Protein AF-A0A7L6AX63-F1 (afdb_monomer_lite)

Organism: NCBI:txid2799669

Radius of gyration: 21.29 Å; chains: 1; bounding box: 54×53×40 Å

pLDDT: mean 81.58, std 18.65, range [36.78, 98.56]

Foldseek 3Di:
DVVVVVVVVVVVVVVVPPPDDDDQPVVVLVVLLPPCPPDDPLLSQLLSLLLLCLLVVLPNPNGHRRDDPVSCPPPSSVNSNPVNNVVNNVVSNVVVVVVVVVVVPDDPPDPPPDPPPDPDD

Sequence (121 aa):
MARKNLFACMTAAALLTAGCASLPPEERLNREMAGVNGKPPQFVNGYRDGCQSGLSAAGDRSFAYAKDLSKANTPDYKLGWEDGFRVCQSREAQRNNDRNSYDGYAYPWLPRTGVSIGVTL

Structure (mmCIF, N/CA/C/O backbone):
data_AF-A0A7L6AX63-F1
#
_entry.id   AF-A0A7L6AX63-F1
#
loop_
_atom_site.group_PDB
_atom_site.id
_atom_site.type_symbol
_atom_site.label_atom_id
_atom_site.label_alt_id
_atom_site.label_comp_id
_atom_site.label_asym_id
_atom_site.label_entity_id
_atom_site.label_seq_id
_atom_site.pdbx_PDB_ins_code
_atom_site.Cartn_x
_atom_site.Cartn_y
_atom_site.Cartn_z
_atom_site.occupancy
_atom_site.B_iso_or_equiv
_atom_site.auth_seq_id
_atom_site.auth_comp_id
_atom_site.auth_asym_id
_atom_site.auth_atom_id
_atom_site.pdbx_PDB_model_num
ATOM 1 N N . MET A 1 1 ? 35.341 -44.616 6.080 1.00 52.00 1 MET A N 1
ATOM 2 C CA . MET A 1 1 ? 35.273 -43.300 6.761 1.00 52.00 1 MET A CA 1
ATOM 3 C C . MET A 1 1 ? 34.985 -42.128 5.811 1.00 52.00 1 MET A C 1
ATOM 5 O O . MET A 1 1 ? 34.247 -41.240 6.202 1.00 52.00 1 MET A O 1
ATOM 9 N N . ALA A 1 2 ? 35.453 -42.145 4.553 1.00 56.03 2 ALA A N 1
ATOM 10 C CA . ALA A 1 2 ? 35.280 -41.037 3.596 1.00 56.03 2 ALA A CA 1
ATOM 11 C C . ALA A 1 2 ? 33.823 -40.688 3.200 1.00 56.03 2 ALA A C 1
ATOM 13 O O . ALA A 1 2 ? 33.506 -39.520 3.013 1.00 56.03 2 ALA A O 1
ATOM 14 N N . ARG A 1 3 ? 32.908 -41.670 3.124 1.00 56.88 3 ARG A N 1
ATOM 15 C CA . ARG A 1 3 ? 31.503 -41.431 2.724 1.00 56.88 3 ARG A CA 1
ATOM 16 C C . ARG A 1 3 ? 30.711 -40.570 3.720 1.00 56.88 3 ARG A C 1
ATOM 18 O O . ARG A 1 3 ? 29.899 -39.766 3.288 1.00 56.88 3 ARG A O 1
ATOM 25 N N . LYS A 1 4 ? 30.970 -40.688 5.032 1.00 55.22 4 LYS A N 1
ATOM 26 C CA . LYS A 1 4 ? 30.302 -39.870 6.070 1.00 55.22 4 LYS A CA 1
ATOM 27 C C . LYS A 1 4 ? 30.718 -38.395 6.002 1.00 55.22 4 LYS A C 1
ATOM 29 O O . LYS A 1 4 ? 29.879 -37.521 6.179 1.00 55.22 4 LYS A O 1
ATOM 34 N N . ASN A 1 5 ? 31.981 -38.130 5.670 1.00 54.75 5 ASN A N 1
ATOM 35 C CA . ASN A 1 5 ? 32.512 -36.769 5.539 1.00 54.75 5 ASN A CA 1
ATOM 36 C C . ASN A 1 5 ? 31.984 -36.069 4.273 1.00 54.75 5 ASN A C 1
ATOM 38 O O . ASN A 1 5 ? 31.818 -34.855 4.256 1.00 54.75 5 ASN A O 1
ATOM 42 N N . LEU A 1 6 ? 31.662 -36.849 3.236 1.00 56.66 6 LEU A N 1
ATOM 43 C CA . LEU A 1 6 ? 31.090 -36.360 1.980 1.00 56.66 6 LEU A CA 1
ATOM 44 C C . LEU A 1 6 ? 29.644 -35.861 2.154 1.00 56.66 6 LEU A C 1
ATOM 46 O O . LEU A 1 6 ? 29.303 -34.794 1.649 1.00 56.66 6 LEU A O 1
ATOM 50 N N . PHE A 1 7 ? 28.822 -36.574 2.936 1.00 59.72 7 PHE A N 1
ATOM 51 C CA . PHE A 1 7 ? 27.465 -36.123 3.280 1.00 59.72 7 PHE A CA 1
ATOM 52 C C . PHE A 1 7 ? 27.472 -34.874 4.170 1.00 59.72 7 PHE A C 1
ATOM 54 O O . PHE A 1 7 ? 26.685 -33.965 3.926 1.00 59.72 7 PHE A O 1
ATOM 61 N N . ALA A 1 8 ? 28.391 -34.789 5.139 1.00 63.50 8 ALA A N 1
ATOM 62 C CA . ALA A 1 8 ? 28.520 -33.621 6.014 1.00 63.50 8 ALA A CA 1
ATOM 63 C C . ALA A 1 8 ? 28.888 -32.338 5.239 1.00 63.50 8 ALA A C 1
ATOM 65 O O . ALA A 1 8 ? 28.316 -31.277 5.492 1.00 63.50 8 ALA A O 1
ATOM 66 N N . CYS A 1 9 ? 29.784 -32.437 4.248 1.00 59.28 9 CYS A N 1
ATOM 67 C CA . CYS A 1 9 ? 30.116 -31.315 3.365 1.00 59.28 9 CYS A CA 1
ATOM 68 C C . CYS A 1 9 ? 28.944 -30.900 2.466 1.00 59.28 9 CYS A C 1
ATOM 70 O O . CYS A 1 9 ? 28.711 -29.706 2.301 1.00 59.28 9 CYS A O 1
ATOM 72 N N . MET A 1 10 ? 28.181 -31.851 1.911 1.00 60.81 10 MET A N 1
ATOM 73 C CA . MET A 1 10 ? 27.006 -31.523 1.089 1.00 60.81 10 MET A CA 1
ATOM 74 C C . MET A 1 10 ? 25.908 -30.826 1.899 1.00 60.81 10 MET A C 1
ATOM 76 O O . MET A 1 10 ? 25.314 -29.865 1.413 1.00 60.81 10 MET A O 1
ATOM 80 N N . THR A 1 11 ? 25.671 -31.245 3.145 1.00 63.88 11 THR A N 1
ATOM 81 C CA . THR A 1 11 ? 24.708 -30.566 4.026 1.00 63.88 11 THR A CA 1
ATOM 82 C C . THR A 1 11 ? 25.189 -29.180 4.455 1.00 63.88 11 THR A C 1
ATOM 84 O O . THR A 1 11 ? 24.389 -28.251 4.499 1.00 63.88 11 THR A O 1
ATOM 87 N N . ALA A 1 12 ? 26.491 -29.005 4.709 1.00 65.69 12 ALA A N 1
ATOM 88 C CA . ALA A 1 12 ? 27.065 -27.699 5.038 1.00 65.69 12 ALA A CA 1
ATOM 89 C C . ALA A 1 12 ? 27.025 -26.725 3.845 1.00 65.69 12 ALA A C 1
ATOM 91 O O . ALA A 1 12 ? 26.745 -25.542 4.026 1.00 65.69 12 ALA A O 1
ATOM 92 N N . ALA A 1 13 ? 27.236 -27.220 2.622 1.00 63.72 13 ALA A N 1
ATOM 93 C CA . ALA A 1 13 ? 27.162 -26.415 1.405 1.00 63.72 13 ALA A CA 1
ATOM 94 C C . ALA A 1 13 ? 25.730 -25.936 1.088 1.00 63.72 13 ALA A C 1
ATOM 96 O O . ALA A 1 13 ? 25.557 -24.809 0.634 1.00 63.72 13 ALA A O 1
ATOM 97 N N . ALA A 1 14 ? 24.703 -26.745 1.376 1.00 64.56 14 ALA A N 1
ATOM 98 C CA . ALA A 1 14 ? 23.300 -26.389 1.128 1.00 64.56 14 ALA A CA 1
ATOM 99 C C . ALA A 1 14 ? 22.765 -25.275 2.055 1.00 64.56 14 ALA A C 1
ATOM 101 O O . ALA A 1 14 ? 21.870 -24.523 1.675 1.00 64.56 14 ALA A O 1
ATOM 102 N N . LEU A 1 15 ? 23.323 -25.135 3.262 1.00 65.25 15 LEU A N 1
ATOM 103 C CA . LEU A 1 15 ? 22.954 -24.073 4.209 1.00 65.25 15 LEU A CA 1
ATOM 104 C C . LEU A 1 15 ? 23.516 -22.697 3.812 1.00 65.25 15 LEU A C 1
ATOM 106 O O . LEU A 1 15 ? 22.962 -21.672 4.202 1.00 65.25 15 LEU A O 1
ATOM 110 N N . LEU A 1 16 ? 24.580 -22.660 3.005 1.00 64.38 16 LEU A N 1
ATOM 111 C CA . LEU A 1 16 ? 25.241 -21.419 2.587 1.00 64.38 16 LEU A CA 1
ATOM 112 C C . LEU A 1 16 ? 24.538 -20.714 1.412 1.00 64.38 16 LEU A C 1
ATOM 114 O O . LEU A 1 16 ? 24.839 -19.557 1.135 1.00 64.38 16 LEU A O 1
ATOM 118 N N . THR A 1 17 ? 23.574 -21.357 0.743 1.00 66.25 17 THR A N 1
ATOM 119 C CA . THR A 1 17 ? 22.870 -20.781 -0.421 1.00 66.25 17 THR A CA 1
ATOM 120 C C . THR A 1 17 ? 21.551 -20.073 -0.091 1.00 66.25 17 THR A C 1
ATOM 122 O O . THR A 1 17 ? 20.892 -19.570 -0.995 1.00 66.25 17 THR A O 1
ATOM 125 N N . ALA A 1 18 ? 21.148 -19.974 1.181 1.00 64.94 18 ALA A N 1
ATOM 126 C CA . ALA A 1 18 ? 19.879 -19.340 1.575 1.00 64.94 18 ALA A CA 1
ATOM 127 C C . ALA A 1 18 ? 19.904 -17.787 1.607 1.00 64.94 18 ALA A C 1
ATOM 129 O O . ALA A 1 18 ? 18.942 -17.162 2.045 1.00 64.94 18 ALA A O 1
ATOM 130 N N . GLY A 1 19 ? 20.989 -17.143 1.162 1.00 58.34 19 GLY A N 1
ATOM 131 C CA . GLY A 1 19 ? 21.259 -15.719 1.420 1.00 58.34 19 GLY A CA 1
ATOM 132 C C . GLY A 1 19 ? 20.665 -14.679 0.457 1.00 58.34 19 GLY A C 1
ATOM 133 O O . GLY A 1 19 ? 20.855 -13.490 0.697 1.00 58.34 19 GLY A O 1
ATOM 134 N N . CYS A 1 20 ? 19.963 -15.061 -0.616 1.00 64.56 20 CYS A N 1
ATOM 135 C CA . CYS A 1 20 ? 19.506 -14.111 -1.651 1.00 64.56 20 CYS A CA 1
ATOM 136 C C . CYS A 1 20 ? 18.001 -14.185 -1.962 1.00 64.56 20 CYS A C 1
ATOM 138 O O . CYS A 1 20 ? 17.605 -14.081 -3.121 1.00 64.56 20 CYS A O 1
ATOM 140 N N . ALA A 1 21 ? 17.138 -14.374 -0.961 1.00 62.59 21 ALA A N 1
ATOM 141 C CA . ALA A 1 21 ? 15.694 -14.339 -1.192 1.00 62.59 21 ALA A CA 1
ATOM 142 C C . ALA A 1 21 ? 15.158 -12.897 -1.127 1.00 62.59 21 ALA A C 1
ATOM 144 O O . ALA A 1 21 ? 15.203 -12.247 -0.083 1.00 62.59 21 ALA A O 1
ATOM 145 N N . SER A 1 22 ? 14.620 -12.399 -2.242 1.00 66.94 22 SER A N 1
ATOM 146 C CA . SER A 1 22 ? 13.718 -11.243 -2.252 1.00 66.94 22 SER A CA 1
ATOM 147 C C . SER A 1 22 ? 12.517 -11.527 -1.343 1.00 66.94 22 SER A C 1
ATOM 149 O O . SER A 1 22 ? 11.889 -12.578 -1.481 1.00 66.94 22 SER A O 1
ATOM 151 N N . LEU A 1 23 ? 12.193 -10.612 -0.421 1.00 79.00 23 LEU A N 1
ATOM 152 C CA . LEU A 1 23 ? 11.036 -10.776 0.465 1.00 79.00 23 LEU A CA 1
ATOM 153 C C . LEU A 1 23 ? 9.743 -10.836 -0.364 1.00 79.00 23 LEU A C 1
ATOM 155 O O . LEU A 1 23 ? 9.573 -10.003 -1.261 1.00 79.00 23 LEU A O 1
ATOM 159 N N . PRO A 1 24 ? 8.827 -11.778 -0.077 1.00 87.50 24 PRO A N 1
ATOM 160 C CA . PRO A 1 24 ? 7.551 -11.832 -0.771 1.00 87.50 24 PRO A CA 1
ATOM 161 C C . PRO A 1 24 ? 6.739 -10.548 -0.506 1.00 87.50 24 PRO A C 1
ATOM 163 O O . PRO A 1 24 ? 6.900 -9.923 0.549 1.00 87.50 24 PRO A O 1
ATOM 166 N N . PRO A 1 25 ? 5.840 -10.152 -1.428 1.00 89.00 25 PRO A N 1
ATOM 167 C CA . PRO A 1 2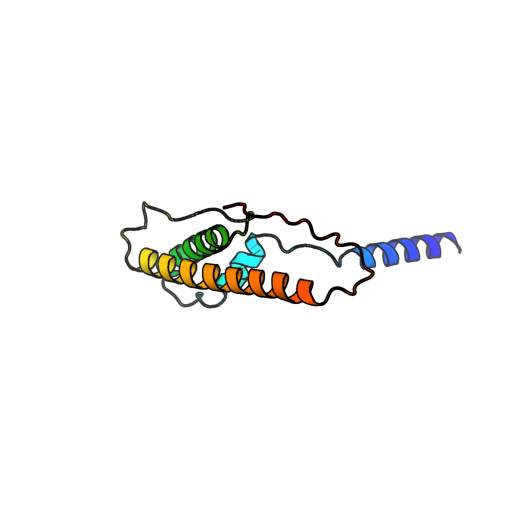5 ? 5.075 -8.905 -1.312 1.00 89.00 25 PRO A CA 1
ATOM 168 C C . PRO A 1 25 ? 4.271 -8.802 -0.009 1.00 89.00 25 PRO A C 1
ATOM 170 O O . PRO A 1 25 ? 4.189 -7.736 0.598 1.00 89.00 25 PRO A O 1
ATOM 173 N N . GLU A 1 26 ? 3.728 -9.919 0.468 1.00 90.81 26 GLU A N 1
ATOM 174 C CA . GLU A 1 26 ? 2.955 -9.975 1.711 1.00 90.81 26 GLU A CA 1
ATOM 175 C C . GLU A 1 26 ? 3.787 -9.594 2.944 1.00 90.81 26 GLU A C 1
ATOM 177 O O . GLU A 1 26 ? 3.367 -8.762 3.745 1.00 90.81 26 GLU A O 1
ATOM 182 N N . GLU A 1 27 ? 5.007 -10.117 3.062 1.00 91.69 27 GLU A N 1
ATOM 183 C CA . GLU A 1 27 ? 5.898 -9.817 4.190 1.00 91.69 27 GLU A CA 1
ATOM 184 C C . GLU A 1 27 ? 6.297 -8.336 4.211 1.00 91.69 27 GLU A C 1
ATOM 186 O O . GLU A 1 27 ? 6.382 -7.689 5.259 1.00 91.69 27 GLU A O 1
ATOM 191 N N . ARG A 1 28 ? 6.501 -7.763 3.021 1.00 91.69 28 ARG A N 1
ATOM 192 C CA . ARG A 1 28 ? 6.760 -6.332 2.869 1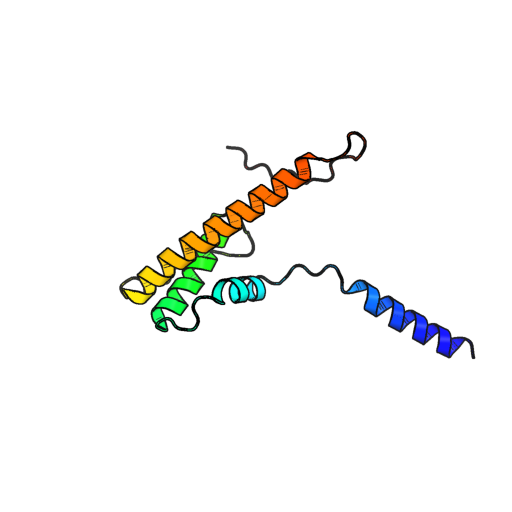.00 91.69 28 ARG A CA 1
ATOM 193 C C . ARG A 1 28 ? 5.557 -5.501 3.312 1.00 91.69 28 ARG A C 1
ATOM 195 O O . ARG A 1 28 ? 5.746 -4.523 4.032 1.00 91.69 28 ARG A O 1
ATOM 202 N N . LEU A 1 29 ? 4.344 -5.900 2.935 1.00 93.50 29 LEU A N 1
ATOM 203 C CA . LEU A 1 29 ? 3.122 -5.227 3.367 1.00 93.50 29 LEU A CA 1
ATOM 204 C C . LEU A 1 29 ? 2.962 -5.304 4.891 1.00 93.50 29 LEU A C 1
ATOM 206 O O . LEU A 1 29 ? 2.748 -4.275 5.524 1.00 93.50 29 LEU A O 1
ATOM 210 N N . ASN A 1 30 ? 3.173 -6.476 5.496 1.00 94.00 30 ASN A N 1
ATOM 211 C CA . ASN A 1 30 ? 3.109 -6.673 6.949 1.00 94.00 30 ASN A CA 1
ATOM 212 C C . ASN A 1 30 ? 4.044 -5.727 7.714 1.00 94.00 30 ASN A C 1
ATOM 214 O O . ASN A 1 30 ? 3.671 -5.180 8.753 1.00 94.00 30 ASN A O 1
ATOM 218 N N . ARG A 1 31 ? 5.241 -5.464 7.178 1.00 92.94 31 ARG A N 1
ATOM 219 C CA . ARG A 1 31 ? 6.171 -4.489 7.761 1.00 92.94 31 ARG A CA 1
ATOM 220 C C . ARG A 1 31 ? 5.617 -3.065 7.735 1.00 92.94 31 ARG A C 1
ATOM 222 O O . ARG A 1 31 ? 5.753 -2.344 8.721 1.00 92.94 31 ARG A O 1
ATOM 229 N N . GLU A 1 32 ? 4.998 -2.652 6.632 1.00 93.88 32 GLU A N 1
ATOM 230 C CA . GLU A 1 32 ? 4.387 -1.321 6.521 1.00 93.88 32 GLU A CA 1
ATOM 231 C C . GLU A 1 32 ? 3.176 -1.175 7.471 1.00 93.88 32 GLU A C 1
ATOM 233 O O . GLU A 1 32 ? 2.896 -0.078 7.953 1.00 93.88 32 GLU A O 1
ATOM 238 N N . MET A 1 33 ? 2.524 -2.286 7.841 1.00 94.62 33 MET A N 1
ATOM 239 C CA . MET A 1 33 ? 1.408 -2.321 8.800 1.00 94.62 33 MET A CA 1
ATOM 240 C C . MET A 1 33 ? 1.822 -2.188 10.277 1.00 94.62 33 MET A C 1
ATOM 242 O O . MET A 1 33 ? 0.965 -1.948 11.130 1.00 94.62 33 MET A O 1
ATOM 246 N N . ALA A 1 34 ? 3.110 -2.306 10.620 1.00 91.44 34 ALA A N 1
ATOM 247 C CA . ALA A 1 34 ? 3.565 -2.382 12.016 1.00 91.44 34 ALA A CA 1
ATOM 248 C C . ALA A 1 34 ? 3.138 -1.184 12.899 1.00 91.44 34 ALA A C 1
ATOM 250 O O . ALA A 1 34 ? 3.039 -1.316 14.117 1.00 91.44 34 ALA A O 1
ATOM 251 N N . GLY A 1 35 ? 2.853 -0.022 12.300 1.00 88.31 35 GLY A N 1
ATOM 252 C CA . GLY A 1 35 ? 2.453 1.201 13.006 1.00 88.31 35 GLY A CA 1
ATOM 253 C C . GLY A 1 35 ? 0.945 1.414 13.189 1.00 88.31 35 GLY A C 1
ATOM 254 O O . GLY A 1 35 ? 0.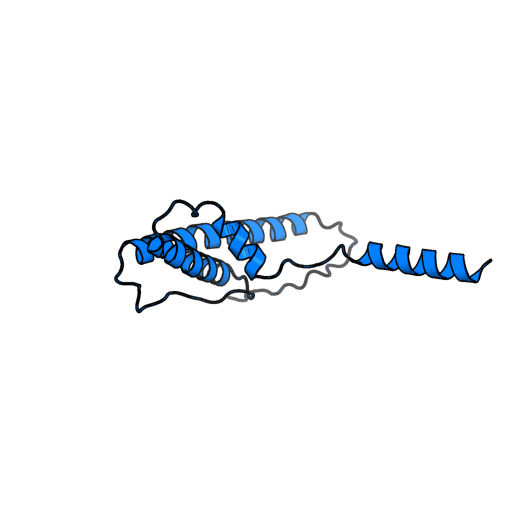559 2.438 13.752 1.00 88.31 35 GLY A O 1
ATOM 255 N N . VAL A 1 36 ? 0.081 0.510 12.708 1.00 93.81 36 VAL A N 1
ATOM 256 C CA . VAL A 1 36 ? -1.381 0.745 12.682 1.00 93.81 36 VAL A CA 1
ATOM 257 C C . VAL A 1 36 ? -2.210 -0.225 13.526 1.00 93.81 36 VAL A C 1
ATOM 259 O O . VAL A 1 36 ? -3.427 -0.088 13.581 1.00 93.81 36 VAL A O 1
ATOM 262 N N . ASN A 1 37 ? -1.576 -1.140 14.261 1.00 85.31 37 ASN A N 1
ATOM 263 C CA . ASN A 1 37 ? -2.253 -2.200 15.024 1.00 85.31 37 ASN A CA 1
ATOM 264 C C . ASN A 1 37 ? -3.242 -1.714 16.110 1.00 85.31 37 ASN A C 1
ATOM 266 O O . ASN A 1 37 ? -4.115 -2.472 16.513 1.00 85.31 37 ASN A O 1
ATOM 270 N N . GLY A 1 38 ? -3.130 -0.468 16.587 1.00 90.88 38 GLY A N 1
ATOM 271 C CA . GLY A 1 38 ? -4.042 0.122 17.585 1.00 90.88 38 GLY A CA 1
ATOM 272 C C . GLY A 1 38 ? -5.183 0.969 17.006 1.00 90.88 38 GLY A C 1
ATOM 273 O O . GLY A 1 38 ? -5.893 1.635 17.756 1.00 90.88 38 GLY A O 1
ATOM 274 N N . LYS A 1 39 ? -5.326 1.021 15.678 1.00 95.31 39 LYS A N 1
ATOM 275 C CA . LYS A 1 39 ? -6.362 1.804 14.988 1.00 95.31 39 LYS A CA 1
ATOM 276 C C . LYS A 1 39 ? -7.685 1.018 14.905 1.00 95.31 39 LYS A C 1
ATOM 278 O O . LYS A 1 39 ? -7.669 -0.209 15.004 1.00 95.31 39 LYS A O 1
ATOM 283 N N . PRO A 1 40 ? -8.828 1.685 14.645 1.00 96.94 40 PRO A N 1
ATOM 284 C CA . PRO A 1 40 ? -10.083 1.000 14.341 1.00 96.94 40 PRO A CA 1
ATOM 285 C C . PRO A 1 40 ? -9.930 -0.013 13.188 1.00 96.94 40 PRO A C 1
ATOM 287 O O . PRO A 1 40 ? -9.212 0.279 12.228 1.00 96.94 40 PRO A O 1
ATOM 290 N N . PRO A 1 41 ? -10.636 -1.162 13.197 1.00 95.88 41 PRO A N 1
ATOM 291 C CA . PRO A 1 41 ? -10.470 -2.200 12.172 1.00 95.88 41 PRO A CA 1
ATOM 292 C C . PRO A 1 41 ? -10.686 -1.703 10.738 1.00 95.88 41 PRO A C 1
ATOM 294 O O . PRO A 1 41 ? -9.976 -2.107 9.819 1.00 95.88 41 PRO A O 1
ATOM 297 N N . GLN A 1 42 ? -11.637 -0.784 10.537 1.00 96.75 42 GLN A N 1
ATOM 298 C CA . GLN A 1 42 ? -11.892 -0.199 9.219 1.00 96.75 42 GLN A CA 1
ATOM 299 C C . GLN A 1 42 ? -10.737 0.688 8.749 1.00 96.75 42 GLN A C 1
ATOM 301 O O . GLN A 1 42 ? -10.378 0.634 7.575 1.00 96.75 42 GLN A O 1
ATOM 306 N N . PHE A 1 43 ? -10.102 1.427 9.664 1.00 98.00 43 PHE A N 1
ATOM 307 C CA . PHE A 1 43 ? -8.885 2.176 9.366 1.00 98.00 43 PHE A CA 1
ATOM 308 C C . PHE A 1 43 ? -7.747 1.236 8.976 1.00 98.00 43 PHE A C 1
ATOM 310 O O . PHE A 1 43 ? -7.066 1.498 7.994 1.00 98.00 43 PHE A O 1
ATOM 317 N N . VAL A 1 44 ? -7.545 0.134 9.708 1.00 97.88 44 VAL A N 1
ATOM 318 C CA . VAL A 1 44 ? -6.484 -0.843 9.401 1.00 97.88 44 VAL A CA 1
ATOM 319 C C . VAL A 1 44 ? -6.690 -1.454 8.014 1.00 97.88 44 VAL A C 1
ATOM 321 O O . VAL A 1 44 ? -5.747 -1.515 7.226 1.00 97.88 44 VAL A O 1
ATOM 324 N N . ASN A 1 45 ? -7.926 -1.838 7.682 1.00 97.06 45 ASN A N 1
ATOM 325 C CA . ASN A 1 45 ? -8.274 -2.349 6.355 1.00 97.06 45 ASN A CA 1
ATOM 326 C C . ASN A 1 45 ? -8.014 -1.305 5.263 1.00 97.06 45 ASN A C 1
ATOM 328 O O . ASN A 1 45 ? -7.355 -1.608 4.271 1.00 97.06 45 ASN A O 1
ATOM 332 N N . GLY A 1 46 ? -8.473 -0.068 5.479 1.00 98.00 46 GLY A N 1
ATOM 333 C CA . GLY A 1 46 ? -8.210 1.049 4.577 1.00 98.00 46 GLY A CA 1
ATOM 334 C C . GLY A 1 46 ? -6.718 1.269 4.374 1.00 98.00 46 GLY A C 1
ATOM 335 O O . GLY A 1 46 ? -6.255 1.311 3.242 1.00 98.00 46 GLY A O 1
ATOM 336 N N . TYR A 1 47 ? -5.950 1.328 5.460 1.00 98.44 47 TYR A N 1
ATOM 337 C CA . TYR A 1 47 ? -4.506 1.547 5.437 1.00 98.44 47 TYR A CA 1
ATOM 338 C C . TYR A 1 47 ? -3.762 0.469 4.661 1.00 98.44 47 TYR A C 1
ATOM 340 O O . TYR A 1 47 ? -2.894 0.797 3.856 1.00 98.44 47 TYR A O 1
ATOM 348 N N . ARG A 1 48 ? -4.127 -0.802 4.843 1.00 97.81 48 ARG A N 1
ATOM 349 C CA . ARG A 1 48 ? -3.539 -1.915 4.093 1.00 97.81 48 ARG A CA 1
ATOM 350 C C . ARG A 1 48 ? -3.768 -1.765 2.588 1.00 97.81 48 ARG A C 1
ATOM 352 O O . ARG A 1 48 ? -2.816 -1.804 1.810 1.00 97.81 48 ARG A O 1
ATOM 359 N N . ASP A 1 49 ? -5.018 -1.545 2.191 1.00 98.25 49 ASP 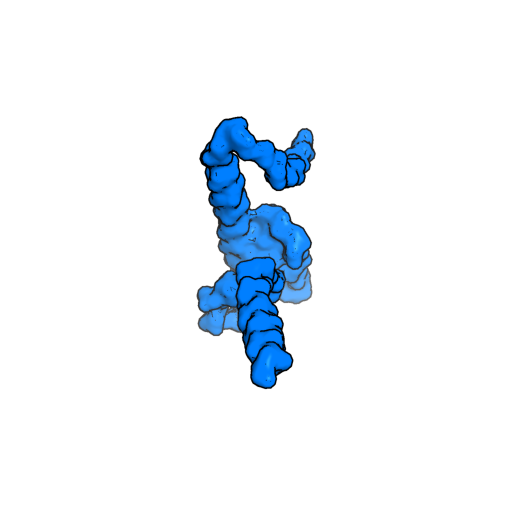A N 1
ATOM 360 C CA . ASP A 1 49 ? -5.420 -1.396 0.789 1.00 98.25 49 ASP A CA 1
ATOM 361 C C . ASP A 1 49 ? -4.807 -0.126 0.156 1.00 98.25 49 ASP A C 1
ATOM 363 O O . ASP A 1 49 ? -4.381 -0.110 -1.006 1.00 98.25 49 ASP A O 1
ATOM 367 N N . GLY A 1 50 ? -4.720 0.947 0.944 1.00 98.25 50 GLY A N 1
ATOM 368 C CA . GLY A 1 50 ? -4.068 2.202 0.590 1.00 98.25 50 GLY A CA 1
ATOM 369 C C . GLY A 1 50 ? -2.576 2.015 0.372 1.00 98.25 50 GLY A C 1
ATOM 370 O O . GLY A 1 50 ? -2.059 2.405 -0.671 1.00 98.25 50 GLY A O 1
ATOM 371 N N . CYS A 1 51 ? -1.891 1.352 1.304 1.00 98.12 51 CYS A N 1
ATOM 372 C CA . CYS A 1 51 ? -0.463 1.078 1.213 1.00 98.12 51 CYS A CA 1
ATOM 373 C C . CYS A 1 51 ? -0.130 0.273 -0.043 1.00 98.12 51 CYS A C 1
ATOM 375 O O . CYS A 1 51 ? 0.722 0.690 -0.824 1.00 98.12 51 CYS A O 1
ATOM 377 N N . GLN A 1 52 ? -0.865 -0.812 -0.305 1.00 97.94 52 GLN A N 1
ATOM 378 C CA . GLN A 1 52 ? -0.716 -1.596 -1.530 1.00 97.94 52 GLN A CA 1
ATOM 379 C C . GLN A 1 52 ? -0.863 -0.729 -2.796 1.00 97.94 52 GLN A C 1
ATOM 381 O O . GLN A 1 52 ? -0.049 -0.808 -3.719 1.00 97.94 52 GLN A O 1
ATOM 386 N N . SER A 1 53 ? -1.868 0.149 -2.811 1.00 98.19 53 SER A N 1
ATOM 387 C CA . SER A 1 53 ? 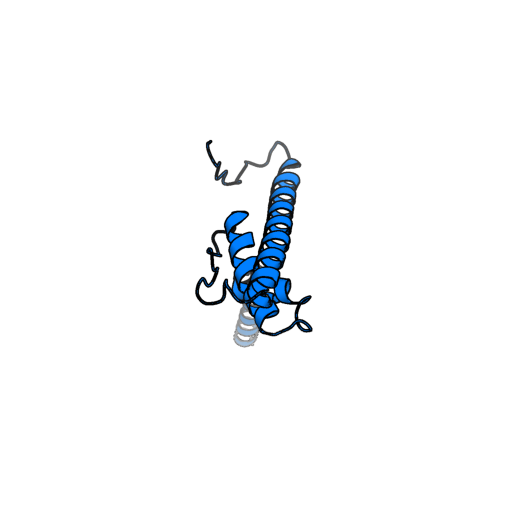-2.109 1.080 -3.917 1.00 98.19 53 SER A CA 1
ATOM 388 C C . SER A 1 53 ? -0.974 2.104 -4.072 1.00 98.19 53 SER A C 1
ATOM 390 O O . SER A 1 53 ? -0.562 2.396 -5.192 1.00 98.19 53 SER A O 1
ATOM 392 N N . GLY A 1 54 ? -0.438 2.622 -2.964 1.00 98.06 54 GLY A N 1
ATOM 393 C CA . GLY A 1 54 ? 0.679 3.569 -2.954 1.00 98.06 54 GLY A CA 1
ATOM 394 C C . GLY A 1 54 ? 1.990 2.947 -3.435 1.00 98.06 54 GLY A C 1
ATOM 395 O O . GLY A 1 54 ? 2.727 3.574 -4.190 1.00 98.06 54 GLY A O 1
ATOM 396 N N . LEU A 1 55 ? 2.253 1.690 -3.062 1.00 97.38 55 LEU A N 1
ATOM 397 C CA . LEU A 1 55 ? 3.399 0.914 -3.546 1.00 97.38 55 LEU A CA 1
ATOM 398 C C . LEU A 1 55 ? 3.348 0.719 -5.063 1.00 97.38 55 LEU A C 1
ATOM 400 O O . LEU A 1 55 ? 4.336 0.974 -5.750 1.00 97.38 55 LEU A O 1
ATOM 404 N N . SER A 1 56 ? 2.178 0.336 -5.577 1.00 97.44 56 SER A N 1
ATOM 405 C CA . SER A 1 56 ? 1.933 0.209 -7.015 1.00 97.44 56 SER A CA 1
ATOM 406 C C . SER A 1 56 ? 2.140 1.546 -7.739 1.00 97.44 56 SER A C 1
ATOM 408 O O . SER A 1 56 ? 2.863 1.618 -8.731 1.00 97.44 56 SER A O 1
ATOM 410 N N . ALA A 1 57 ? 1.596 2.639 -7.189 1.00 97.62 57 ALA A N 1
ATOM 411 C CA . ALA A 1 57 ? 1.732 3.986 -7.749 1.00 97.62 57 ALA A CA 1
ATOM 412 C C . ALA A 1 57 ? 3.176 4.521 -7.744 1.00 97.62 57 ALA A C 1
ATOM 414 O O . ALA A 1 57 ? 3.511 5.379 -8.556 1.00 97.62 57 ALA A O 1
ATOM 415 N N . ALA A 1 58 ? 4.031 4.029 -6.845 1.00 96.44 58 ALA A N 1
ATOM 416 C CA . ALA A 1 58 ? 5.458 4.347 -6.807 1.00 96.44 58 ALA A CA 1
ATOM 417 C C . ALA A 1 58 ? 6.315 3.453 -7.727 1.00 96.44 58 ALA A C 1
ATOM 419 O O . ALA A 1 58 ? 7.534 3.619 -7.773 1.00 96.44 58 ALA A O 1
ATOM 420 N N . GLY A 1 59 ? 5.698 2.524 -8.466 1.00 93.88 59 GLY A N 1
ATOM 421 C CA . GLY A 1 59 ? 6.359 1.692 -9.472 1.00 93.88 59 GLY A CA 1
ATOM 422 C C . GLY A 1 59 ? 6.721 0.274 -9.021 1.00 93.88 59 GLY A C 1
ATOM 423 O O . GLY A 1 59 ? 7.352 -0.449 -9.794 1.00 93.88 59 GLY A O 1
ATOM 424 N N . ASP A 1 60 ? 6.321 -0.162 -7.819 1.00 94.06 60 ASP A N 1
ATOM 425 C CA . ASP A 1 60 ? 6.507 -1.558 -7.411 1.00 94.06 60 ASP A CA 1
ATOM 426 C C . ASP A 1 60 ? 5.483 -2.461 -8.114 1.00 94.06 60 ASP A C 1
ATOM 428 O O . ASP A 1 60 ? 4.298 -2.494 -7.775 1.00 94.06 60 ASP A O 1
ATOM 432 N N . ARG A 1 61 ? 5.966 -3.226 -9.097 1.00 93.12 61 ARG A N 1
ATOM 433 C CA . ARG A 1 61 ? 5.161 -4.129 -9.936 1.00 93.12 61 ARG A CA 1
ATOM 434 C C . ARG A 1 61 ? 4.588 -5.328 -9.183 1.00 93.12 61 ARG A C 1
ATOM 436 O O . ARG A 1 61 ? 3.741 -6.029 -9.726 1.00 93.12 61 ARG A O 1
ATOM 443 N N . SER A 1 62 ? 5.048 -5.576 -7.960 1.00 93.94 62 SER A N 1
ATOM 444 C CA . SER A 1 62 ? 4.569 -6.684 -7.129 1.00 93.94 62 SER A CA 1
ATOM 445 C C . SER A 1 62 ? 3.219 -6.385 -6.474 1.00 93.94 62 SER A C 1
ATOM 447 O O . SER A 1 62 ? 2.608 -7.281 -5.895 1.00 93.94 62 SER A O 1
ATOM 449 N N . PHE A 1 63 ? 2.755 -5.133 -6.551 1.00 95.88 63 PHE A N 1
ATOM 450 C CA . PHE A 1 63 ? 1.508 -4.669 -5.956 1.00 95.88 63 PHE A CA 1
ATOM 451 C C . PHE A 1 63 ? 0.604 -4.007 -7.000 1.00 95.88 63 PHE A C 1
ATOM 453 O O . PHE A 1 63 ? 1.061 -3.435 -7.990 1.00 95.88 63 PHE A O 1
ATOM 460 N N . ALA A 1 64 ? -0.702 -4.048 -6.742 1.00 96.38 64 ALA A N 1
ATOM 461 C CA . ALA A 1 64 ? -1.736 -3.470 -7.597 1.00 96.38 64 ALA A CA 1
ATOM 462 C C . ALA A 1 64 ? -2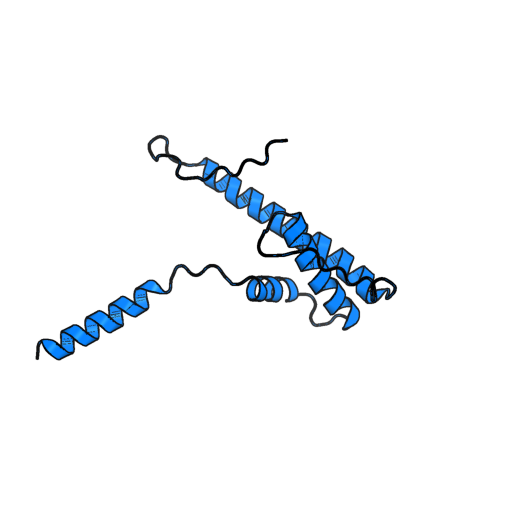.674 -2.562 -6.797 1.00 96.38 64 ALA A C 1
ATOM 464 O O . ALA A 1 64 ? -2.843 -2.748 -5.592 1.00 96.38 64 ALA A O 1
ATOM 465 N N . TYR A 1 65 ? -3.325 -1.615 -7.472 1.00 97.25 65 TYR A N 1
ATOM 466 C CA . TYR A 1 65 ? -4.369 -0.782 -6.874 1.00 97.25 65 TYR A CA 1
ATOM 467 C C . TYR A 1 65 ? -5.464 -1.631 -6.205 1.00 97.25 65 TYR A C 1
ATOM 469 O O . TYR A 1 65 ? -5.968 -2.576 -6.807 1.00 97.25 65 TYR A O 1
ATOM 477 N N . ALA A 1 66 ? -5.833 -1.286 -4.969 1.00 96.62 66 ALA A N 1
ATOM 478 C CA . ALA A 1 66 ? -6.642 -2.144 -4.099 1.00 96.62 66 ALA A CA 1
ATOM 479 C C . ALA A 1 66 ? -7.770 -1.412 -3.348 1.00 96.62 66 ALA A C 1
ATOM 481 O O . ALA A 1 66 ? -8.266 -1.921 -2.349 1.00 96.62 66 ALA A O 1
ATOM 482 N N . LYS A 1 67 ? -8.191 -0.215 -3.783 1.00 97.44 67 LYS A N 1
ATOM 483 C CA . LYS A 1 67 ? -9.268 0.520 -3.093 1.00 97.44 67 LYS A CA 1
ATOM 484 C C . LYS A 1 67 ? -10.611 -0.208 -3.204 1.00 97.44 67 LYS A C 1
ATOM 486 O O . LYS A 1 67 ? -11.138 -0.382 -4.300 1.00 97.44 67 LYS A O 1
ATOM 491 N N . ASP A 1 68 ? -11.203 -0.544 -2.064 1.00 96.69 68 ASP A N 1
ATOM 492 C CA . ASP A 1 68 ? -12.532 -1.137 -1.961 1.00 96.69 68 ASP A CA 1
ATOM 493 C C . ASP A 1 68 ? -13.608 -0.042 -2.004 1.00 96.69 68 ASP A C 1
ATOM 495 O O . ASP A 1 68 ? -13.838 0.695 -1.040 1.00 96.69 68 ASP A O 1
ATOM 499 N N . LEU A 1 69 ? -14.287 0.067 -3.147 1.00 95.56 69 LEU A N 1
ATOM 500 C CA . LEU A 1 69 ? -15.343 1.057 -3.359 1.00 95.56 69 LEU A CA 1
ATOM 501 C C . LEU A 1 69 ? -16.575 0.817 -2.478 1.00 95.56 69 LEU A C 1
ATOM 503 O O . LEU A 1 69 ? -17.270 1.777 -2.151 1.00 95.56 69 LEU A O 1
ATOM 507 N N . SER A 1 70 ? -16.828 -0.422 -2.043 1.00 95.12 70 SER A N 1
ATOM 508 C CA . SER A 1 70 ? -17.959 -0.722 -1.155 1.00 95.12 70 SER A CA 1
ATOM 509 C C . SER A 1 70 ? -17.767 -0.127 0.244 1.00 95.12 70 SER A C 1
ATOM 511 O O . SER A 1 70 ? -18.734 0.270 0.893 1.00 95.12 70 SER A O 1
ATOM 513 N N . LYS A 1 71 ? -16.507 0.006 0.681 1.00 92.75 71 LYS A N 1
ATOM 514 C CA . LYS A 1 71 ? -16.113 0.570 1.982 1.00 92.75 71 LYS A CA 1
ATOM 515 C C . LYS A 1 71 ? -15.672 2.030 1.897 1.00 92.75 71 LYS A C 1
ATOM 517 O O . LYS A 1 71 ? -15.472 2.665 2.928 1.00 92.75 71 LYS A O 1
ATOM 522 N N . ALA A 1 72 ? -15.563 2.597 0.694 1.00 89.81 72 ALA A N 1
ATOM 523 C CA . ALA A 1 72 ? -15.084 3.965 0.477 1.00 89.81 72 ALA A CA 1
ATOM 524 C C . ALA A 1 72 ? -15.940 5.049 1.162 1.00 89.81 72 ALA A C 1
ATOM 526 O O . ALA A 1 72 ? -15.439 6.140 1.429 1.00 89.81 72 ALA A O 1
ATOM 527 N N . ASN A 1 73 ? -17.202 4.743 1.477 1.00 93.12 73 ASN A N 1
ATOM 528 C CA . ASN A 1 73 ? -18.101 5.639 2.209 1.00 93.12 73 ASN A CA 1
ATOM 529 C C . ASN A 1 73 ? -17.901 5.595 3.733 1.00 93.12 73 ASN A C 1
ATOM 531 O O . ASN A 1 73 ? -18.426 6.450 4.442 1.00 93.12 73 ASN A O 1
ATOM 535 N N . THR A 1 74 ? -17.157 4.619 4.259 1.00 96.94 74 THR A N 1
ATOM 536 C CA . THR A 1 74 ? -16.838 4.542 5.685 1.00 96.94 74 THR A CA 1
ATOM 537 C C . THR A 1 74 ? -15.702 5.522 6.005 1.00 96.94 74 THR A C 1
ATOM 539 O O . THR A 1 74 ? -14.612 5.368 5.446 1.00 96.94 74 THR A O 1
ATOM 542 N N . PRO A 1 75 ? -15.900 6.499 6.914 1.00 97.56 75 PRO A N 1
ATOM 543 C CA . PRO A 1 75 ? -14.892 7.520 7.209 1.00 97.56 75 PRO A CA 1
ATOM 544 C C . PRO A 1 75 ? -13.535 6.937 7.615 1.00 97.56 75 PRO A C 1
ATOM 546 O O . PRO A 1 75 ? -12.507 7.344 7.078 1.00 97.56 75 PRO A O 1
ATOM 549 N N . ASP A 1 76 ? -13.539 5.928 8.490 1.00 97.62 76 ASP A N 1
ATOM 550 C CA . ASP A 1 76 ? -12.317 5.269 8.962 1.00 97.62 76 ASP A CA 1
ATOM 551 C C . ASP A 1 76 ? -11.564 4.560 7.835 1.00 97.62 76 ASP A C 1
ATOM 553 O O . ASP A 1 76 ? -10.344 4.679 7.744 1.00 97.62 76 ASP A O 1
ATOM 557 N N . TYR A 1 77 ? -12.282 3.852 6.955 1.00 98.25 77 TYR A N 1
ATOM 558 C CA . TYR A 1 77 ? -11.676 3.192 5.798 1.00 98.25 77 TYR A CA 1
ATOM 559 C C . TYR A 1 77 ? -11.052 4.217 4.855 1.00 98.25 77 TYR A C 1
ATOM 561 O O . TYR A 1 77 ? -9.903 4.061 4.450 1.00 98.25 77 TYR A O 1
ATOM 569 N N . LYS A 1 78 ? -11.790 5.285 4.532 1.00 98.19 78 LYS A N 1
ATOM 570 C CA . LYS A 1 78 ? -11.308 6.353 3.653 1.00 98.19 78 LYS A CA 1
ATOM 571 C C . LYS A 1 78 ? -10.039 7.000 4.210 1.00 98.19 78 LYS A C 1
ATOM 573 O O . LYS A 1 78 ? -9.056 7.104 3.481 1.00 98.19 78 LYS A O 1
ATOM 578 N N . LEU A 1 79 ? -10.051 7.378 5.489 1.00 98.19 79 LEU A N 1
ATOM 579 C CA . LEU A 1 79 ? -8.901 7.991 6.151 1.00 98.19 79 LEU A CA 1
ATOM 580 C C . LEU A 1 79 ? -7.704 7.035 6.188 1.00 98.19 79 LEU A C 1
ATOM 582 O O . LEU A 1 79 ? -6.595 7.426 5.834 1.00 98.19 79 LEU A O 1
ATOM 586 N N . GLY A 1 80 ? -7.937 5.773 6.561 1.00 98.06 80 GLY A N 1
ATOM 587 C CA . GLY A 1 80 ? -6.907 4.740 6.542 1.00 98.06 80 GLY A CA 1
ATOM 588 C C . GLY A 1 80 ? -6.290 4.592 5.155 1.00 98.06 80 GLY A C 1
ATOM 589 O O . GLY A 1 80 ? -5.070 4.610 5.024 1.00 98.06 80 GLY A O 1
ATOM 590 N N . TRP A 1 81 ? -7.123 4.516 4.115 1.00 98.56 81 TRP A N 1
ATOM 591 C CA . TRP A 1 81 ? -6.683 4.369 2.729 1.00 98.56 81 TRP A CA 1
ATOM 592 C C . TRP A 1 81 ? -5.822 5.538 2.256 1.00 98.56 81 TRP A C 1
ATOM 594 O O . TRP A 1 81 ? -4.758 5.316 1.678 1.00 98.56 81 TRP A O 1
ATOM 604 N N . GLU A 1 82 ? -6.237 6.774 2.531 1.00 98.31 82 GLU A N 1
ATOM 605 C CA . GLU A 1 82 ? -5.473 7.976 2.178 1.00 98.31 82 GLU A CA 1
ATOM 606 C C . GLU A 1 82 ? -4.115 8.023 2.899 1.00 98.31 82 GLU A C 1
ATOM 608 O O . GLU A 1 82 ? -3.086 8.290 2.268 1.00 98.31 82 GLU A O 1
ATOM 613 N N . ASP A 1 83 ? -4.083 7.694 4.194 1.00 98.00 83 ASP A N 1
ATOM 614 C CA . ASP A 1 83 ? -2.842 7.646 4.972 1.00 98.00 83 ASP A CA 1
ATOM 615 C C . ASP A 1 83 ? -1.893 6.543 4.491 1.00 98.00 83 ASP A C 1
ATOM 617 O O . ASP A 1 83 ? -0.707 6.804 4.267 1.00 98.00 83 ASP A O 1
ATOM 621 N N . GLY A 1 84 ? -2.401 5.324 4.295 1.00 97.94 84 GLY A N 1
ATOM 622 C CA . GLY A 1 84 ? -1.615 4.192 3.805 1.00 97.94 84 GLY A CA 1
ATOM 623 C C . GLY A 1 84 ? -1.026 4.466 2.423 1.00 97.94 84 GLY A C 1
ATOM 624 O O . GLY A 1 84 ? 0.170 4.256 2.209 1.00 97.94 84 GLY A O 1
ATOM 625 N N . PHE A 1 85 ? -1.837 5.013 1.510 1.00 98.56 85 PHE A N 1
ATOM 626 C CA . PHE A 1 85 ? -1.404 5.389 0.164 1.00 98.56 85 PHE A CA 1
ATOM 627 C C . PHE A 1 85 ? -0.234 6.367 0.208 1.00 98.56 85 PHE A C 1
ATOM 629 O O . PHE A 1 85 ? 0.831 6.089 -0.345 1.00 98.56 85 PHE A O 1
ATOM 636 N N . ARG A 1 86 ? -0.404 7.487 0.917 1.00 98.31 86 ARG A N 1
ATOM 637 C CA . ARG A 1 86 ? 0.603 8.549 1.003 1.00 98.31 86 ARG A CA 1
ATOM 638 C C . ARG A 1 86 ? 1.904 8.057 1.636 1.00 98.31 86 ARG A C 1
ATOM 640 O O . ARG A 1 86 ? 2.985 8.364 1.132 1.00 98.31 86 ARG A O 1
ATOM 647 N N . VAL A 1 87 ? 1.815 7.307 2.736 1.00 97.44 87 VAL A N 1
ATOM 648 C CA . VAL A 1 87 ? 2.997 6.808 3.454 1.00 97.44 87 VAL A CA 1
ATOM 649 C C . VAL A 1 87 ? 3.786 5.833 2.585 1.00 97.44 87 VAL A C 1
ATOM 651 O O . VAL A 1 87 ? 4.990 6.020 2.403 1.00 97.44 87 VAL A O 1
ATOM 654 N N . CYS A 1 88 ? 3.129 4.821 2.020 1.00 97.75 88 CYS A N 1
ATOM 655 C CA . CYS A 1 88 ? 3.831 3.776 1.282 1.00 97.75 88 CYS A CA 1
ATOM 656 C C . CYS A 1 88 ? 4.318 4.244 -0.095 1.00 97.75 88 CYS A C 1
ATOM 658 O O . CYS A 1 88 ? 5.410 3.851 -0.504 1.00 97.75 88 CYS A O 1
ATOM 660 N N . GLN A 1 89 ? 3.583 5.137 -0.769 1.00 98.19 89 GLN A N 1
ATOM 661 C CA . GLN A 1 89 ? 4.053 5.771 -2.004 1.00 98.19 89 GLN A CA 1
ATOM 662 C C . GLN A 1 89 ? 5.336 6.575 -1.758 1.00 98.19 89 GLN A C 1
ATOM 664 O O . GLN A 1 89 ? 6.324 6.392 -2.465 1.00 98.19 89 GLN A O 1
ATOM 669 N N . SER A 1 90 ? 5.344 7.430 -0.728 1.00 97.56 90 SER A N 1
ATOM 670 C CA . SER A 1 90 ? 6.512 8.254 -0.389 1.00 97.56 90 SER A CA 1
ATOM 671 C C . SER A 1 90 ? 7.724 7.401 -0.014 1.00 97.56 90 SER A C 1
ATOM 673 O O . SER A 1 90 ? 8.823 7.628 -0.518 1.00 97.56 90 SER A O 1
ATOM 675 N N . ARG A 1 91 ? 7.525 6.368 0.814 1.00 96.12 91 ARG A N 1
ATOM 676 C CA . ARG A 1 91 ? 8.598 5.441 1.198 1.00 96.12 91 ARG A CA 1
ATOM 677 C C . ARG A 1 91 ? 9.170 4.687 0.006 1.00 96.12 91 ARG A C 1
ATOM 679 O O . ARG A 1 91 ? 10.383 4.524 -0.069 1.00 96.12 91 ARG A O 1
ATOM 686 N N . GLU A 1 92 ? 8.337 4.222 -0.924 1.00 95.88 92 GLU A N 1
ATOM 687 C CA . GLU A 1 92 ? 8.858 3.527 -2.102 1.00 95.88 92 GLU A CA 1
ATOM 688 C C . GLU A 1 92 ? 9.543 4.467 -3.091 1.00 95.88 92 GLU A C 1
ATOM 690 O O . GLU A 1 92 ? 10.590 4.110 -3.623 1.00 95.88 92 GLU A O 1
ATOM 695 N N . ALA A 1 93 ? 9.046 5.692 -3.260 1.00 95.44 93 ALA A N 1
ATOM 696 C CA . ALA A 1 93 ? 9.751 6.707 -4.035 1.00 95.44 93 ALA A CA 1
ATOM 697 C C . ALA A 1 93 ? 11.146 7.002 -3.449 1.00 95.44 93 ALA A C 1
ATOM 699 O O . ALA A 1 93 ? 12.121 7.060 -4.194 1.00 95.44 93 ALA A O 1
ATOM 700 N N . GLN A 1 94 ? 11.263 7.111 -2.120 1.00 94.25 94 GLN A N 1
ATOM 701 C CA . GLN A 1 94 ? 12.557 7.259 -1.439 1.00 94.25 94 GLN A CA 1
ATOM 702 C C . GLN A 1 94 ? 13.472 6.059 -1.701 1.00 94.25 94 GLN A C 1
ATOM 704 O O . GLN A 1 94 ? 14.595 6.246 -2.155 1.00 94.25 94 GLN A O 1
ATOM 709 N N . ARG A 1 95 ? 12.972 4.828 -1.530 1.00 91.75 95 ARG A N 1
ATOM 710 C CA . ARG A 1 95 ? 13.746 3.607 -1.816 1.00 91.75 95 ARG A CA 1
ATOM 711 C C . ARG A 1 95 ? 14.227 3.546 -3.267 1.00 91.75 95 ARG A C 1
ATOM 713 O O . ARG A 1 95 ? 15.346 3.106 -3.519 1.00 91.75 95 ARG A O 1
ATOM 720 N N . ASN A 1 96 ? 13.409 3.988 -4.218 1.00 90.44 96 ASN A N 1
ATOM 721 C CA . ASN A 1 96 ? 13.802 4.067 -5.623 1.00 90.44 96 ASN A CA 1
ATOM 722 C C . ASN A 1 96 ? 14.892 5.117 -5.858 1.00 90.44 96 ASN A C 1
ATOM 724 O O . ASN A 1 96 ? 15.847 4.835 -6.578 1.00 90.44 96 ASN A O 1
ATOM 728 N N . ASN A 1 97 ? 14.803 6.279 -5.209 1.00 90.19 97 ASN A N 1
ATOM 729 C CA . ASN A 1 97 ? 15.850 7.298 -5.273 1.00 90.19 97 ASN A CA 1
ATOM 730 C C . ASN A 1 97 ? 17.170 6.805 -4.665 1.00 90.19 97 ASN A C 1
ATOM 732 O O . ASN A 1 97 ? 18.219 7.006 -5.272 1.00 90.19 97 ASN A O 1
ATOM 736 N N . ASP A 1 98 ? 17.125 6.116 -3.522 1.00 87.88 98 ASP A N 1
ATOM 737 C CA . ASP A 1 98 ? 18.314 5.567 -2.857 1.00 87.88 98 ASP A CA 1
ATOM 738 C C . ASP A 1 98 ? 19.018 4.524 -3.736 1.00 87.88 98 ASP A C 1
ATOM 740 O O . ASP A 1 98 ? 20.237 4.575 -3.910 1.00 87.88 98 ASP A O 1
ATOM 744 N N . ARG A 1 99 ? 18.244 3.613 -4.350 1.00 83.00 99 ARG A N 1
ATOM 745 C CA . ARG A 1 99 ? 18.752 2.643 -5.337 1.00 83.00 99 ARG A CA 1
ATOM 746 C C . ARG A 1 99 ? 19.454 3.358 -6.492 1.00 83.00 99 ARG A C 1
ATOM 748 O O . ARG A 1 99 ? 20.597 3.046 -6.803 1.00 83.00 99 ARG A O 1
ATOM 755 N N . ASN A 1 100 ? 18.794 4.359 -7.071 1.00 81.62 100 ASN A N 1
ATOM 756 C CA . ASN A 1 100 ? 19.316 5.092 -8.221 1.00 81.62 100 ASN A CA 1
ATOM 757 C C . ASN A 1 100 ? 20.555 5.940 -7.865 1.00 81.62 100 ASN A C 1
ATOM 759 O O . ASN A 1 100 ? 21.434 6.138 -8.699 1.00 81.62 100 ASN A O 1
ATOM 763 N N . SER A 1 101 ? 20.647 6.436 -6.625 1.00 77.75 101 SER A N 1
ATOM 764 C CA . SER A 1 101 ? 21.807 7.194 -6.146 1.00 77.75 101 SER A CA 1
ATOM 765 C C . SER A 1 101 ? 23.020 6.305 -5.880 1.00 77.75 101 SER A C 1
ATOM 767 O O . SER A 1 101 ? 24.147 6.746 -6.108 1.00 77.75 101 SER A O 1
ATOM 769 N N . TYR A 1 102 ? 22.823 5.078 -5.388 1.00 63.72 102 TYR A N 1
ATOM 770 C CA . TYR A 1 102 ? 23.921 4.139 -5.145 1.00 63.72 102 TYR A CA 1
ATOM 771 C C . TYR A 1 102 ? 24.622 3.729 -6.449 1.00 63.72 102 TYR A C 1
ATOM 773 O O . TYR A 1 102 ? 25.851 3.641 -6.495 1.00 63.72 102 TYR A O 1
ATOM 781 N N . ASP A 1 103 ? 23.863 3.605 -7.539 1.00 62.12 103 ASP A N 1
ATOM 782 C CA . ASP A 1 103 ? 24.393 3.316 -8.878 1.00 62.12 103 ASP A CA 1
ATOM 783 C C . ASP A 1 103 ? 25.317 4.429 -9.430 1.00 62.12 103 ASP A C 1
ATOM 785 O O . ASP A 1 103 ? 26.058 4.214 -10.394 1.00 62.12 103 ASP A O 1
ATOM 789 N N . GLY A 1 104 ? 25.335 5.615 -8.805 1.00 56.22 104 GLY A N 1
ATOM 790 C CA . GLY A 1 104 ? 26.146 6.767 -9.210 1.00 56.22 104 GLY A CA 1
ATOM 791 C C . GLY A 1 104 ? 27.652 6.664 -8.925 1.00 56.22 104 GLY A C 1
ATOM 792 O O . GLY A 1 104 ? 28.418 7.434 -9.503 1.00 56.22 104 GLY A O 1
ATOM 793 N N . TYR A 1 105 ? 28.104 5.719 -8.088 1.00 54.25 105 TYR A N 1
ATOM 794 C CA . TYR A 1 105 ? 29.526 5.544 -7.727 1.00 54.25 105 TYR A CA 1
ATOM 795 C C . TYR A 1 105 ? 30.218 4.372 -8.448 1.00 54.25 105 TYR A C 1
ATOM 797 O O . TYR A 1 105 ? 31.294 3.932 -8.039 1.00 54.25 105 TYR A O 1
ATOM 805 N N . ALA A 1 106 ? 29.620 3.846 -9.522 1.00 55.66 106 ALA A N 1
ATOM 806 C CA . ALA A 1 106 ? 30.183 2.728 -10.272 1.00 55.66 106 ALA A CA 1
ATOM 807 C C . ALA A 1 106 ? 31.540 3.095 -10.908 1.00 55.66 106 ALA A C 1
ATOM 809 O O . ALA A 1 106 ? 31.638 3.998 -11.742 1.00 55.66 106 ALA A O 1
ATOM 810 N N . TYR A 1 107 ? 32.590 2.373 -10.504 1.00 58.50 107 TYR A N 1
ATOM 811 C CA . TYR A 1 107 ? 33.953 2.508 -11.017 1.00 58.50 107 TYR A CA 1
ATOM 812 C C . TYR A 1 107 ? 33.998 2.502 -12.561 1.00 58.50 107 TYR A C 1
ATOM 814 O O . TYR A 1 107 ? 33.316 1.675 -13.173 1.00 58.50 107 TYR A O 1
ATOM 822 N N . PRO A 1 108 ? 34.849 3.331 -13.207 1.00 61.81 108 PRO A N 1
ATOM 823 C CA . PRO A 1 108 ? 34.870 3.512 -14.667 1.00 61.81 108 PRO A CA 1
ATOM 824 C C . PRO A 1 108 ? 35.073 2.239 -15.507 1.00 61.81 108 PRO A C 1
ATOM 826 O O . PRO A 1 108 ? 34.801 2.246 -16.704 1.00 61.81 108 PRO A O 1
ATOM 829 N N . TRP A 1 109 ? 35.586 1.161 -14.909 1.00 62.19 109 TRP A N 1
ATOM 830 C CA . TRP A 1 109 ? 35.960 -0.083 -15.588 1.00 62.19 109 TRP A CA 1
ATOM 831 C C . TRP A 1 109 ? 34.952 -1.228 -15.428 1.00 62.19 109 TRP A C 1
ATOM 833 O O . TRP A 1 109 ? 35.161 -2.291 -16.011 1.00 62.19 109 TRP A O 1
ATOM 843 N N . LEU A 1 110 ? 33.887 -1.066 -14.635 1.00 55.28 110 LEU A N 1
ATOM 844 C CA . LEU A 1 110 ? 32.864 -2.105 -14.515 1.00 55.28 110 LEU A CA 1
ATOM 845 C C . LEU A 1 110 ? 31.792 -1.898 -15.594 1.00 55.28 110 LEU A C 1
ATOM 847 O O . LEU A 1 110 ? 31.156 -0.841 -15.620 1.00 55.28 110 LEU A O 1
ATOM 851 N N . PRO A 1 111 ? 31.565 -2.880 -16.493 1.00 51.59 111 PRO A N 1
ATOM 852 C CA . PRO A 1 111 ? 30.497 -2.775 -17.470 1.00 51.59 111 PRO A CA 1
ATOM 853 C C . PRO A 1 111 ? 29.162 -2.681 -16.732 1.00 51.59 111 PRO A C 1
ATOM 855 O O . PRO A 1 111 ? 28.840 -3.508 -15.877 1.00 51.59 111 PRO A O 1
ATOM 858 N N . ARG A 1 112 ? 28.390 -1.646 -17.073 1.00 53.59 112 ARG A N 1
ATOM 859 C CA . ARG A 1 112 ? 27.029 -1.431 -16.584 1.00 53.59 112 ARG A CA 1
ATOM 860 C C . ARG A 1 112 ? 26.173 -2.646 -16.940 1.00 53.59 112 ARG A C 1
ATOM 862 O O . ARG A 1 112 ? 25.693 -2.759 -18.060 1.00 53.59 112 ARG A O 1
ATOM 869 N N . THR A 1 113 ? 25.943 -3.531 -15.980 1.00 55.03 113 THR A N 1
ATOM 870 C CA . THR A 1 113 ? 24.890 -4.559 -16.052 1.00 55.03 113 THR A CA 1
ATOM 871 C C . THR A 1 113 ? 23.611 -4.066 -15.367 1.00 55.03 113 THR A C 1
ATOM 873 O O . THR A 1 113 ? 22.805 -4.846 -14.877 1.00 55.03 113 THR A O 1
ATOM 876 N N . GLY A 1 114 ? 23.411 -2.745 -15.327 1.00 46.88 114 GLY A N 1
ATOM 877 C CA . GLY A 1 114 ? 22.159 -2.135 -14.903 1.00 46.88 114 GLY A CA 1
ATOM 878 C C . GLY A 1 114 ? 21.174 -2.159 -16.062 1.00 46.88 114 GLY A C 1
ATOM 879 O O . GLY A 1 114 ? 21.343 -1.429 -17.038 1.00 46.88 114 GLY A O 1
ATOM 880 N N . VAL A 1 115 ? 20.152 -3.008 -15.968 1.00 50.69 115 VAL A N 1
ATOM 881 C CA . VAL A 1 115 ? 18.980 -2.959 -16.845 1.00 50.69 115 VAL A CA 1
ATOM 882 C C . VAL A 1 115 ? 18.310 -1.603 -16.628 1.00 50.69 115 VAL A C 1
ATOM 884 O O . VAL A 1 115 ? 17.571 -1.407 -15.668 1.00 50.69 115 VAL A O 1
ATOM 887 N N . SER A 1 116 ? 18.564 -0.649 -17.519 1.00 46.94 116 SER A N 1
ATOM 888 C CA . SER A 1 116 ? 17.790 0.582 -17.588 1.00 46.94 116 SER A CA 1
ATOM 889 C C . SER A 1 116 ? 16.407 0.245 -18.137 1.00 46.94 116 SER A C 1
ATOM 891 O O . SER A 1 116 ? 16.189 0.275 -19.349 1.00 46.94 116 SER A O 1
ATOM 893 N N . ILE A 1 117 ? 15.453 -0.079 -17.263 1.00 52.56 117 ILE A N 1
ATOM 894 C CA . ILE A 1 117 ? 14.038 0.067 -17.611 1.00 52.56 117 ILE A CA 1
ATOM 895 C C . ILE A 1 117 ? 13.743 1.567 -17.557 1.00 52.56 117 ILE A C 1
ATOM 897 O O . ILE A 1 117 ? 13.250 2.092 -16.563 1.00 52.56 117 ILE A O 1
ATOM 901 N N . GLY A 1 118 ? 14.135 2.270 -18.617 1.00 41.84 118 GLY A N 1
ATOM 902 C CA . GLY A 1 118 ? 13.742 3.653 -18.819 1.00 41.84 118 GLY A CA 1
ATOM 903 C C . GLY A 1 118 ? 12.228 3.721 -18.984 1.00 41.84 118 GLY A C 1
ATOM 904 O O . GLY A 1 118 ? 11.667 3.059 -19.854 1.00 41.84 118 GLY A O 1
ATOM 905 N N . VAL A 1 119 ? 11.566 4.525 -18.157 1.00 49.00 119 VAL A N 1
ATOM 906 C CA . VAL A 1 119 ? 10.291 5.127 -18.546 1.00 49.00 119 VAL A CA 1
ATOM 907 C C . VAL A 1 119 ? 10.653 6.196 -19.568 1.00 49.00 119 VAL A C 1
ATOM 909 O O . VAL A 1 119 ? 11.215 7.231 -19.217 1.00 49.00 119 VAL A O 1
ATOM 912 N N . THR A 1 120 ? 10.427 5.907 -20.845 1.00 41.41 120 THR A N 1
ATOM 913 C CA . THR A 1 120 ? 10.447 6.933 -21.887 1.00 41.41 120 THR A CA 1
ATOM 914 C C . THR A 1 120 ? 9.152 7.730 -21.740 1.00 41.41 120 THR A C 1
ATOM 916 O O . THR A 1 120 ? 8.073 7.140 -21.809 1.00 41.41 120 THR A O 1
ATOM 919 N N . LEU A 1 121 ? 9.271 9.027 -21.444 1.00 36.78 121 LEU A N 1
ATOM 920 C CA . LEU A 1 121 ? 8.177 9.994 -21.584 1.00 36.78 121 LEU A CA 1
ATOM 921 C C . LEU A 1 121 ? 7.968 10.323 -23.064 1.00 36.78 121 LEU A C 1
ATOM 923 O O . LEU A 1 121 ? 8.991 10.391 -23.784 1.00 36.78 121 LEU A O 1
#

Secondary structure (DSSP, 8-state):
-HHHHHHHHHHHHHHTTTT-PPPPHHHHHHHHGGG-TTS-HHHHHHHHHHHHHHHHHTT-TT------TTTTTSHHHHHHHHHHHHHHHHHHHHHHHHHHHHGGG--TTS-----------